Protein AF-A0A8T5PZX8-F1 (afdb_monomer)

pLDDT: mean 92.14, std 5.67, range [60.34, 97.31]

Radius of gyration: 13.44 Å; Cα contacts (8 Å, |Δi|>4): 90; chains: 1; bounding box: 33×23×38 Å

Mean predicted aligned error: 3.44 Å

Foldseek 3Di:
DDPVVLLLVLLLLLLQLLLLVLCLVPPPDPVCNVVSVVVSVVSLVVSLVSLPPDDDDPVSLVVSLVSSLVSNVVCCVPPPVVDDDDSVSSSVSSVVSCVSSVND

Solvent-accessible surface area (backbone atoms only — not comparable to full-atom values): 5680 Å² total; per-residue (Å²): 136,57,72,75,56,50,46,54,51,48,17,50,34,42,18,52,30,26,46,33,51,49,46,49,73,69,56,90,48,74,86,52,33,60,58,36,49,56,49,30,53,53,40,44,51,59,35,34,60,58,49,69,74,52,93,76,49,72,71,53,50,52,54,23,51,59,48,14,39,53,49,31,51,52,47,33,62,76,76,36,67,89,62,84,73,55,73,67,56,52,42,47,41,40,51,54,46,33,53,77,47,70,63,124

Structure (mmCIF, N/CA/C/O backbone):
data_AF-A0A8T5PZX8-F1
#
_entry.id   AF-A0A8T5PZX8-F1
#
loop_
_atom_site.group_PDB
_atom_site.id
_atom_site.type_symbol
_atom_site.label_atom_id
_atom_site.label_alt_id
_atom_site.label_comp_id
_atom_site.label_asym_id
_atom_site.label_entity_id
_atom_site.label_seq_id
_atom_site.pdbx_PDB_ins_code
_atom_site.Cartn_x
_atom_site.Cartn_y
_atom_site.Cartn_z
_atom_site.occupancy
_atom_site.B_iso_or_equiv
_atom_site.auth_seq_id
_atom_site.auth_comp_id
_atom_site.auth_asym_id
_atom_site.auth_atom_id
_atom_site.pdbx_PDB_model_num
ATOM 1 N N . MET A 1 1 ? -1.271 2.183 -22.188 1.00 61.62 1 MET A N 1
ATOM 2 C CA . MET A 1 1 ? -0.780 3.268 -21.300 1.00 61.62 1 MET A CA 1
ATOM 3 C C . MET A 1 1 ? 0.744 3.236 -21.271 1.00 61.62 1 MET A C 1
ATOM 5 O O . MET A 1 1 ? 1.311 2.179 -21.496 1.00 61.62 1 MET A O 1
ATOM 9 N N . GLY A 1 2 ? 1.421 4.369 -21.056 1.00 86.62 2 GLY A N 1
ATOM 10 C CA . GLY A 1 2 ? 2.889 4.396 -20.965 1.00 86.62 2 GLY A CA 1
ATOM 11 C C . GLY A 1 2 ? 3.399 4.009 -19.573 1.00 86.62 2 GLY A C 1
ATOM 12 O O . GLY A 1 2 ? 2.750 4.326 -18.578 1.00 86.62 2 GLY A O 1
ATOM 13 N N . LYS A 1 3 ? 4.603 3.427 -19.489 1.00 87.12 3 LYS A N 1
ATOM 14 C CA . LYS A 1 3 ? 5.212 2.915 -18.242 1.00 87.12 3 LYS A CA 1
ATOM 15 C C . LYS A 1 3 ? 5.203 3.916 -17.075 1.00 87.12 3 LYS A C 1
ATOM 17 O O . LYS A 1 3 ? 4.943 3.551 -15.935 1.00 87.12 3 LYS A O 1
ATOM 22 N N . ARG A 1 4 ? 5.401 5.214 -17.347 1.00 87.81 4 ARG A N 1
ATOM 23 C CA . ARG A 1 4 ? 5.317 6.281 -16.323 1.00 87.81 4 ARG A CA 1
ATOM 24 C C . ARG A 1 4 ? 3.937 6.399 -15.675 1.00 87.81 4 ARG A C 1
ATOM 26 O O . ARG A 1 4 ? 3.849 6.754 -14.502 1.00 87.81 4 ARG A O 1
ATOM 33 N N . GLN A 1 5 ? 2.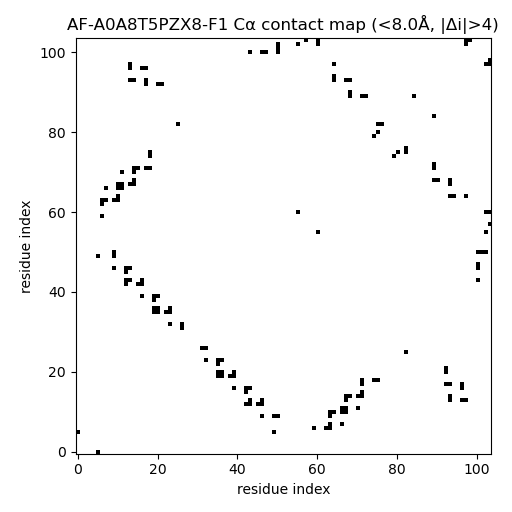872 6.165 -16.436 1.00 91.06 5 GLN A N 1
ATOM 34 C CA . GLN A 1 5 ? 1.512 6.171 -15.908 1.00 91.06 5 GLN A CA 1
ATOM 35 C C . GLN A 1 5 ? 1.259 4.909 -15.079 1.00 91.06 5 GLN A C 1
ATOM 37 O O . GLN A 1 5 ? 0.683 5.020 -13.999 1.00 91.06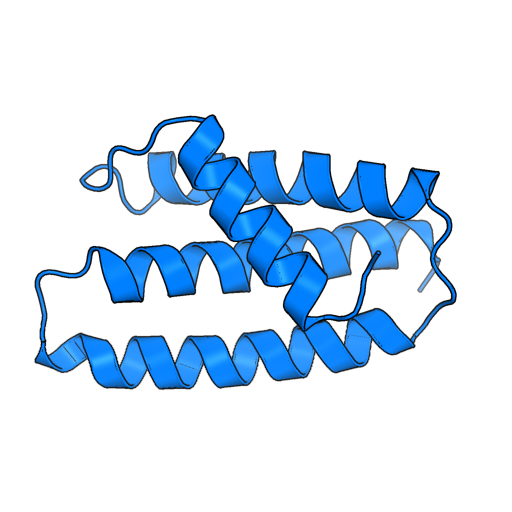 5 GLN A O 1
ATOM 42 N N . SER A 1 6 ? 1.774 3.757 -15.514 1.00 91.94 6 SER A N 1
ATOM 43 C CA . SER A 1 6 ? 1.701 2.504 -14.755 1.00 91.94 6 SER A CA 1
ATOM 44 C C . SER A 1 6 ? 2.433 2.605 -13.412 1.00 91.94 6 SER A C 1
ATOM 46 O O . SER A 1 6 ? 1.869 2.213 -12.401 1.00 91.94 6 SER A O 1
ATOM 48 N N . ILE A 1 7 ? 3.590 3.283 -13.342 1.00 92.88 7 ILE A N 1
ATOM 49 C CA . ILE A 1 7 ? 4.276 3.589 -12.065 1.00 92.88 7 ILE A CA 1
ATOM 50 C C . ILE A 1 7 ? 3.365 4.347 -11.095 1.00 92.88 7 ILE A C 1
ATOM 52 O O . ILE A 1 7 ? 3.321 4.045 -9.906 1.00 92.88 7 ILE A O 1
ATOM 56 N N . LYS A 1 8 ? 2.637 5.359 -11.584 1.00 94.62 8 LYS A N 1
ATOM 57 C CA . LYS A 1 8 ? 1.701 6.117 -10.741 1.00 94.62 8 LYS A CA 1
ATOM 58 C C . LYS A 1 8 ? 0.524 5.254 -10.299 1.00 94.62 8 LYS A C 1
ATOM 60 O O . LYS A 1 8 ? 0.117 5.347 -9.147 1.00 94.62 8 LYS A O 1
ATOM 65 N N . SER A 1 9 ? -0.015 4.458 -11.219 1.00 94.56 9 SER A N 1
ATOM 66 C CA . SER A 1 9 ? -1.142 3.562 -10.967 1.00 94.56 9 SER A CA 1
ATOM 67 C C . SER A 1 9 ? -0.790 2.528 -9.898 1.00 94.56 9 SER A C 1
ATOM 69 O O . SER A 1 9 ? -1.477 2.438 -8.886 1.00 94.56 9 SER A O 1
ATOM 71 N N . LEU A 1 10 ? 0.341 1.840 -10.060 1.00 94.88 10 LEU A N 1
ATOM 72 C CA . LEU A 1 10 ? 0.807 0.827 -9.121 1.00 94.88 10 LEU A CA 1
ATOM 73 C C . LEU A 1 10 ? 1.149 1.435 -7.756 1.00 94.88 10 LEU A C 1
ATOM 75 O O . LEU A 1 10 ? 0.728 0.904 -6.737 1.00 94.88 10 LEU A O 1
ATOM 79 N N . ALA A 1 11 ? 1.784 2.613 -7.712 1.00 96.25 11 ALA A N 1
ATOM 80 C CA . ALA A 1 11 ? 2.012 3.325 -6.451 1.00 96.25 11 ALA A CA 1
ATOM 81 C C . ALA A 1 11 ? 0.705 3.690 -5.717 1.00 96.25 11 ALA A C 1
A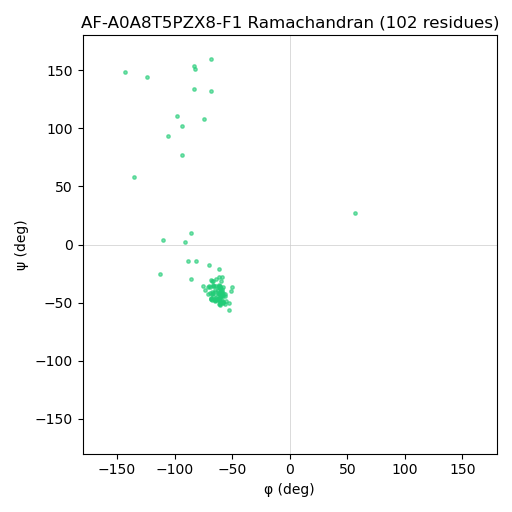TOM 83 O O . ALA A 1 11 ? 0.657 3.644 -4.489 1.00 96.25 11 ALA A O 1
ATOM 84 N N . ASN A 1 12 ? -0.359 4.044 -6.449 1.00 96.62 12 ASN A N 1
ATOM 85 C CA . ASN A 1 12 ? -1.678 4.276 -5.856 1.00 96.62 12 ASN A CA 1
ATOM 86 C C . ASN A 1 12 ? -2.292 2.978 -5.313 1.00 96.62 12 ASN A C 1
ATOM 88 O O . ASN A 1 12 ? -2.878 3.012 -4.234 1.00 96.62 12 ASN A O 1
ATOM 92 N N . SER A 1 13 ? -2.159 1.865 -6.041 1.00 96.06 13 SER A N 1
ATOM 93 C CA . SER A 1 13 ? -2.625 0.545 -5.600 1.00 96.06 13 SER A CA 1
ATOM 94 C C . SER A 1 13 ? -1.889 0.079 -4.340 1.00 96.06 13 SER A C 1
ATOM 96 O O . SER A 1 13 ? -2.546 -0.247 -3.358 1.00 96.06 13 SER A O 1
ATOM 98 N N . ILE A 1 14 ? -0.554 0.173 -4.304 1.00 96.88 14 ILE A N 1
ATOM 99 C CA . ILE A 1 14 ? 0.254 -0.123 -3.107 1.00 96.88 14 ILE A CA 1
ATOM 100 C C . ILE A 1 14 ? -0.230 0.719 -1.923 1.00 96.88 14 ILE A C 1
ATOM 102 O O . ILE A 1 14 ? -0.511 0.187 -0.855 1.00 96.88 14 ILE A O 1
ATOM 106 N N . ALA A 1 15 ? -0.398 2.031 -2.118 1.00 96.88 15 ALA A N 1
ATOM 107 C CA . ALA A 1 15 ? -0.882 2.905 -1.055 1.00 96.88 15 ALA A CA 1
ATOM 108 C C . ALA A 1 15 ? -2.289 2.529 -0.568 1.00 96.88 15 ALA A C 1
ATOM 110 O O . ALA A 1 15 ? -2.589 2.666 0.615 1.00 96.88 15 ALA A O 1
ATOM 111 N N . LEU A 1 16 ? -3.167 2.072 -1.464 1.00 96.00 16 LEU A N 1
ATOM 112 C CA . LEU A 1 16 ? -4.513 1.636 -1.104 1.00 96.00 16 LEU A CA 1
ATOM 113 C C . LEU A 1 16 ? -4.477 0.385 -0.223 1.00 96.00 16 LEU A C 1
ATOM 115 O O . LEU A 1 16 ? -5.120 0.390 0.827 1.00 96.00 16 LEU A O 1
ATOM 119 N N . VAL A 1 17 ? -3.685 -0.618 -0.610 1.00 96.62 17 VAL A N 1
ATOM 120 C CA . VAL A 1 17 ? -3.453 -1.838 0.178 1.00 96.62 17 VAL A CA 1
ATOM 121 C C . VAL A 1 17 ? -2.891 -1.479 1.552 1.00 96.62 17 VAL A C 1
ATOM 123 O O . VAL A 1 17 ? -3.444 -1.882 2.574 1.00 96.62 17 VAL A O 1
ATOM 126 N N . SER A 1 18 ? -1.848 -0.644 1.604 1.00 96.94 18 SER A N 1
ATOM 127 C CA . SER A 1 18 ? -1.227 -0.231 2.867 1.00 96.94 18 SER A CA 1
ATOM 128 C C . SER A 1 18 ? -2.198 0.510 3.787 1.00 96.94 18 SER A C 1
ATOM 130 O O . SER A 1 18 ? -2.212 0.255 4.988 1.00 96.94 18 SER A O 1
ATOM 132 N N . VAL A 1 19 ? -3.034 1.406 3.246 1.00 96.19 19 VAL A N 1
ATOM 133 C CA . VAL A 1 19 ? -4.065 2.097 4.037 1.00 96.19 19 VAL A CA 1
ATOM 134 C C . VAL A 1 19 ? -5.057 1.099 4.625 1.00 96.19 19 VAL A C 1
ATOM 136 O O . VAL A 1 19 ? -5.340 1.189 5.813 1.00 96.19 19 VAL A O 1
ATOM 139 N N . HIS A 1 20 ? -5.562 0.139 3.848 1.00 94.81 20 HIS A N 1
ATOM 140 C CA . HIS A 1 20 ? -6.546 -0.815 4.369 1.00 94.81 20 HIS A CA 1
ATOM 141 C C . HIS A 1 20 ? -5.931 -1.768 5.393 1.00 94.81 20 HIS A C 1
ATOM 143 O O . HIS A 1 20 ? -6.546 -2.002 6.426 1.00 94.81 20 HIS A O 1
ATOM 149 N N . LYS A 1 21 ? -4.675 -2.192 5.220 1.00 95.25 21 LYS A N 1
ATOM 150 C CA . LYS A 1 21 ? -3.939 -2.938 6.258 1.00 95.25 21 LYS A CA 1
ATOM 151 C C . LYS A 1 21 ? -3.799 -2.160 7.563 1.00 95.25 21 LYS A C 1
ATOM 153 O O . LYS A 1 21 ? -3.968 -2.722 8.644 1.00 95.25 21 LYS A O 1
ATOM 158 N N . ILE A 1 22 ? -3.522 -0.860 7.473 1.00 95.06 22 ILE A N 1
ATOM 159 C CA . ILE A 1 22 ? -3.515 0.026 8.641 1.00 95.06 22 ILE A CA 1
ATOM 160 C C . ILE A 1 22 ? -4.913 0.063 9.269 1.00 95.06 22 ILE A C 1
ATOM 162 O O . ILE A 1 22 ? -5.044 -0.140 10.472 1.00 95.06 22 ILE A O 1
ATOM 166 N N . LEU A 1 23 ? -5.971 0.241 8.478 1.00 93.56 23 LEU A N 1
ATOM 167 C CA . LEU A 1 23 ? -7.339 0.259 9.000 1.00 93.56 23 LEU A CA 1
ATOM 168 C C . LEU A 1 23 ? -7.717 -1.064 9.676 1.00 93.56 23 LEU A C 1
ATOM 170 O O . LEU A 1 23 ? -8.262 -1.027 10.770 1.00 93.56 23 LEU A O 1
ATOM 174 N N . VAL A 1 24 ? -7.368 -2.221 9.108 1.00 93.69 24 VAL A N 1
ATOM 175 C CA . VAL A 1 24 ? -7.586 -3.536 9.741 1.00 93.69 24 VAL A CA 1
ATOM 176 C C . VAL A 1 24 ? -6.897 -3.615 11.104 1.00 93.69 24 VAL A C 1
ATOM 178 O O . VAL A 1 24 ? -7.469 -4.139 12.060 1.00 93.69 24 VAL A O 1
ATOM 181 N N . LYS A 1 25 ? -5.670 -3.092 11.213 1.00 92.81 25 LYS A N 1
ATOM 182 C CA . LYS A 1 25 ? -4.888 -3.165 12.452 1.00 92.81 25 LYS A CA 1
ATOM 183 C C . LYS A 1 25 ? -5.373 -2.195 13.533 1.00 92.81 25 LYS A C 1
ATOM 185 O O . LYS A 1 25 ? -5.298 -2.533 14.710 1.00 92.81 25 LYS A O 1
ATOM 190 N N . TYR A 1 26 ? -5.828 -1.005 13.146 1.00 90.88 26 TYR A N 1
ATOM 191 C CA . TYR A 1 26 ? -6.177 0.077 14.075 1.00 90.88 26 TYR A CA 1
ATOM 192 C C . TYR A 1 26 ? -7.688 0.352 14.161 1.00 90.88 26 TYR A C 1
ATOM 194 O O . TYR A 1 26 ? -8.101 1.281 14.853 1.00 90.88 26 TYR A O 1
ATOM 202 N N . THR A 1 27 ? -8.536 -0.429 13.482 1.00 86.62 27 THR A N 1
ATOM 203 C CA . THR A 1 27 ? -9.993 -0.304 13.617 1.00 86.62 27 THR A CA 1
ATOM 204 C C . THR A 1 27 ? -10.448 -0.750 15.002 1.00 86.62 27 THR A C 1
ATOM 206 O O . THR A 1 27 ? -10.120 -1.838 15.472 1.00 86.62 27 THR A O 1
ATOM 209 N N . ASN A 1 28 ? -11.281 0.076 15.632 1.00 82.75 28 ASN A N 1
ATOM 210 C CA . ASN A 1 28 ? -11.962 -0.259 16.883 1.00 82.75 28 ASN A CA 1
ATOM 211 C C . ASN A 1 28 ? -13.334 -0.919 16.646 1.00 82.75 28 ASN A C 1
ATOM 213 O O . ASN A 1 28 ? -14.053 -1.195 17.603 1.00 82.75 28 ASN A O 1
ATOM 217 N N . LYS A 1 29 ? -13.713 -1.145 15.379 1.00 85.25 29 LYS A N 1
ATOM 218 C CA . LYS A 1 29 ? -15.001 -1.719 14.965 1.00 85.25 29 LYS A CA 1
ATOM 219 C C . LYS A 1 29 ? -14.818 -3.165 14.498 1.00 85.25 29 LYS A C 1
ATOM 221 O O . LYS A 1 29 ? -14.488 -3.374 13.323 1.00 85.25 29 LYS A O 1
ATOM 226 N N . PRO A 1 30 ? -14.991 -4.168 15.378 1.00 80.88 30 PRO A N 1
ATOM 227 C CA . PRO A 1 30 ? -14.803 -5.572 15.017 1.00 80.88 30 PRO A CA 1
ATOM 228 C C . PRO A 1 30 ? -15.738 -6.018 13.885 1.00 80.88 30 PRO A C 1
ATOM 230 O O . PRO A 1 30 ? -15.341 -6.826 13.051 1.00 80.88 30 PRO A O 1
ATOM 233 N N . GLU A 1 31 ? -16.939 -5.444 13.794 1.00 86.44 31 GLU A N 1
ATOM 234 C CA . GLU A 1 31 ? -17.907 -5.710 12.728 1.00 86.44 31 GLU A CA 1
ATOM 235 C C . GLU A 1 31 ? -17.414 -5.279 11.340 1.00 86.44 31 GLU A C 1
ATOM 237 O O . GLU A 1 31 ? -17.768 -5.895 10.339 1.00 86.44 31 GLU A O 1
ATOM 242 N N . SER A 1 32 ? -16.570 -4.246 11.270 1.00 88.38 32 SER A N 1
ATOM 243 C CA . SER A 1 32 ? -15.981 -3.765 10.015 1.00 88.38 32 SER A CA 1
ATOM 244 C C . SER A 1 32 ? -14.678 -4.478 9.668 1.00 88.38 32 SER A C 1
ATOM 246 O O . SER A 1 32 ? -14.216 -4.371 8.537 1.00 88.38 32 SER A O 1
ATOM 248 N N . LYS A 1 33 ? -14.074 -5.203 10.618 1.00 90.94 33 LYS A N 1
ATOM 249 C CA . LYS A 1 33 ? -12.755 -5.814 10.436 1.00 90.94 33 LYS A CA 1
ATOM 250 C C . LYS A 1 33 ? -12.741 -6.808 9.278 1.00 90.94 33 LYS A C 1
ATOM 252 O O . LYS A 1 33 ? -11.890 -6.685 8.410 1.00 90.94 33 LYS A O 1
ATOM 257 N N . LYS A 1 34 ? -13.722 -7.714 9.229 1.00 91.88 34 LYS A N 1
ATOM 258 C CA . LYS A 1 34 ? -13.830 -8.706 8.151 1.00 91.88 34 LYS A CA 1
ATOM 259 C C . LYS A 1 34 ? -13.963 -8.044 6.778 1.00 91.88 34 LYS A C 1
ATOM 261 O O . LYS A 1 34 ? -13.273 -8.421 5.848 1.00 91.88 34 LYS A O 1
ATOM 266 N N . TYR A 1 35 ? -14.806 -7.019 6.676 1.00 92.44 35 TYR A N 1
ATOM 267 C CA . TYR A 1 35 ? -14.981 -6.275 5.430 1.00 92.44 35 TYR A CA 1
ATOM 268 C C . TYR A 1 35 ? -13.676 -5.593 4.981 1.00 92.44 35 TYR A C 1
ATOM 270 O O . TYR A 1 35 ? -13.329 -5.636 3.808 1.00 92.44 35 TYR A O 1
ATOM 278 N N . LEU A 1 36 ? -12.924 -5.007 5.919 1.00 92.69 36 LEU A N 1
ATOM 279 C CA . LEU A 1 36 ? -11.622 -4.405 5.622 1.00 92.69 36 LEU A CA 1
ATOM 280 C C . LEU A 1 36 ? -10.571 -5.451 5.216 1.00 92.69 36 LEU A C 1
ATOM 282 O O . LEU A 1 36 ? -9.728 -5.153 4.378 1.00 92.69 36 LEU A O 1
ATOM 286 N N . GLU A 1 37 ? -10.602 -6.649 5.803 1.00 93.50 37 GLU A N 1
ATOM 287 C CA . GLU A 1 37 ? -9.743 -7.775 5.406 1.00 93.50 37 GLU A CA 1
ATOM 288 C C . GLU A 1 37 ? -10.070 -8.235 3.978 1.00 93.50 37 GLU A C 1
ATOM 290 O O . GLU A 1 37 ? -9.167 -8.302 3.147 1.00 93.50 37 GLU A O 1
ATOM 295 N N . ASP A 1 38 ? -11.355 -8.419 3.658 1.00 94.25 38 ASP A N 1
ATOM 296 C CA . ASP A 1 38 ? -11.808 -8.765 2.304 1.00 94.25 38 ASP A CA 1
ATOM 297 C C . ASP A 1 38 ? -11.370 -7.691 1.277 1.00 94.25 38 ASP A C 1
ATOM 299 O O . ASP A 1 38 ? -10.918 -8.005 0.174 1.00 94.25 38 ASP A O 1
ATOM 303 N N . GLU A 1 39 ? -11.442 -6.402 1.640 1.00 93.62 39 GLU A N 1
ATOM 304 C CA . GLU A 1 39 ? -10.940 -5.304 0.803 1.00 93.62 39 GLU A CA 1
ATOM 305 C C . GLU A 1 39 ? -9.416 -5.348 0.610 1.00 93.62 39 GLU A C 1
ATOM 307 O O . GLU A 1 39 ? -8.932 -5.067 -0.489 1.00 93.62 39 GLU A O 1
ATOM 312 N N . VAL A 1 40 ? -8.645 -5.702 1.646 1.00 94.88 40 VAL A N 1
ATOM 313 C CA . VAL A 1 40 ? -7.190 -5.884 1.518 1.00 94.88 40 VAL A CA 1
ATOM 314 C C . VAL A 1 40 ? -6.882 -6.972 0.498 1.00 94.88 40 VAL A C 1
ATOM 316 O O . VAL A 1 40 ? -6.012 -6.751 -0.347 1.00 94.88 40 VAL A O 1
ATOM 319 N N . ASP A 1 41 ? -7.594 -8.096 0.531 1.00 94.00 41 ASP A N 1
ATOM 320 C CA . ASP A 1 41 ? -7.371 -9.207 -0.395 1.00 94.00 41 ASP A CA 1
ATOM 321 C C . ASP A 1 41 ? -7.664 -8.796 -1.843 1.00 94.00 41 ASP A C 1
ATOM 323 O O . ASP A 1 41 ? -6.831 -9.001 -2.731 1.00 94.00 41 ASP A O 1
ATOM 327 N N . ILE A 1 42 ? -8.796 -8.122 -2.078 1.00 94.50 42 ILE A N 1
ATOM 328 C CA . ILE A 1 42 ? -9.176 -7.617 -3.406 1.00 94.50 42 ILE A CA 1
ATOM 329 C C . ILE A 1 42 ? -8.130 -6.628 -3.929 1.00 94.50 42 ILE A C 1
ATOM 331 O O . ILE A 1 42 ? -7.620 -6.782 -5.040 1.00 94.50 42 ILE A O 1
ATOM 335 N N . TYR A 1 43 ? -7.765 -5.620 -3.133 1.00 93.56 43 TYR A N 1
ATOM 336 C CA . TYR A 1 43 ? -6.809 -4.608 -3.579 1.00 93.56 43 TYR A CA 1
ATOM 337 C C . TYR A 1 43 ? -5.402 -5.175 -3.773 1.00 93.56 43 TYR A C 1
ATOM 339 O O . TYR A 1 43 ? -4.667 -4.685 -4.634 1.00 93.56 43 TYR A O 1
ATOM 347 N N . SER A 1 44 ? -5.017 -6.186 -2.991 1.00 93.38 44 SER A N 1
ATOM 348 C CA . SER A 1 44 ? -3.725 -6.861 -3.137 1.00 93.38 44 SER A CA 1
ATOM 349 C C . SER A 1 44 ? -3.681 -7.676 -4.424 1.00 93.38 44 SER A C 1
ATOM 351 O O . SER A 1 44 ? -2.697 -7.579 -5.155 1.00 93.38 44 SER A O 1
ATOM 353 N N . LEU A 1 45 ? -4.761 -8.387 -4.758 1.00 93.69 45 LEU A N 1
ATOM 354 C CA . LEU A 1 45 ? -4.880 -9.108 -6.024 1.00 93.69 45 LEU A CA 1
ATOM 355 C C . LEU A 1 45 ? -4.778 -8.153 -7.223 1.00 93.69 45 LEU A C 1
ATOM 357 O O . LEU A 1 45 ? -3.927 -8.342 -8.090 1.00 93.69 45 LEU A O 1
ATOM 361 N N . GLU A 1 46 ? -5.554 -7.065 -7.227 1.00 92.88 46 GLU A N 1
ATOM 362 C CA . GLU A 1 46 ? -5.493 -6.053 -8.294 1.00 92.88 46 GLU A CA 1
ATOM 363 C C . GLU A 1 46 ? -4.108 -5.392 -8.409 1.00 92.88 46 GLU A C 1
ATOM 365 O O . GLU A 1 46 ? -3.667 -5.003 -9.495 1.00 92.88 46 GLU A O 1
ATOM 370 N N . ALA A 1 47 ? -3.425 -5.187 -7.280 1.00 93.81 47 ALA A N 1
ATOM 371 C CA . ALA A 1 47 ? -2.072 -4.651 -7.269 1.00 93.81 47 ALA A CA 1
ATOM 372 C C . ALA A 1 47 ? -1.058 -5.668 -7.813 1.00 93.81 47 ALA A C 1
ATOM 374 O O . ALA A 1 47 ? -0.125 -5.256 -8.504 1.00 93.81 47 ALA A O 1
ATOM 375 N N . SER A 1 48 ? -1.255 -6.963 -7.542 1.00 93.44 48 SER A N 1
ATOM 376 C CA . SER A 1 48 ? -0.400 -8.052 -8.027 1.00 93.44 48 SER A CA 1
ATOM 377 C C . SER A 1 48 ? -0.467 -8.150 -9.541 1.00 93.44 48 SER A C 1
ATOM 379 O O . SER A 1 48 ? 0.568 -8.084 -10.200 1.00 93.44 48 SER A O 1
ATOM 381 N N . GLU A 1 49 ? -1.669 -8.160 -10.113 1.00 92.25 49 GLU A N 1
ATOM 382 C CA . GLU A 1 49 ? -1.855 -8.190 -11.568 1.00 92.25 49 GLU A CA 1
ATOM 383 C C . GLU A 1 49 ? -1.140 -7.011 -12.254 1.00 92.25 49 GLU A C 1
ATOM 385 O O . GLU A 1 49 ? -0.425 -7.181 -13.241 1.00 92.25 49 GLU A O 1
ATOM 390 N N . LYS A 1 50 ? -1.240 -5.804 -11.678 1.00 90.25 50 LYS A N 1
ATOM 391 C CA . LYS A 1 50 ? -0.533 -4.611 -12.184 1.00 90.25 50 LYS A CA 1
ATOM 392 C C . LYS A 1 50 ? 0.981 -4.684 -12.002 1.00 90.25 50 LYS A C 1
ATOM 394 O O . LYS A 1 50 ? 1.723 -4.064 -12.766 1.00 90.25 50 LYS A O 1
ATOM 399 N N . SER A 1 51 ? 1.446 -5.364 -10.957 1.00 91.62 51 SER A N 1
ATOM 400 C CA . SER A 1 51 ? 2.872 -5.545 -10.690 1.00 91.62 51 SER A CA 1
ATOM 401 C C . SER A 1 51 ? 3.535 -6.419 -11.757 1.00 91.62 51 SER A C 1
ATOM 403 O O . SER A 1 51 ? 4.677 -6.159 -12.126 1.00 91.62 51 SER A O 1
ATOM 405 N N . GLU A 1 52 ? 2.793 -7.364 -12.332 1.00 91.56 52 GLU A N 1
ATOM 406 C CA . GLU A 1 52 ? 3.283 -8.309 -13.337 1.00 91.56 52 GLU A CA 1
ATOM 407 C C . GLU A 1 52 ? 3.319 -7.726 -14.761 1.00 91.56 52 GLU A C 1
ATOM 409 O O . GLU A 1 52 ? 4.005 -8.262 -15.63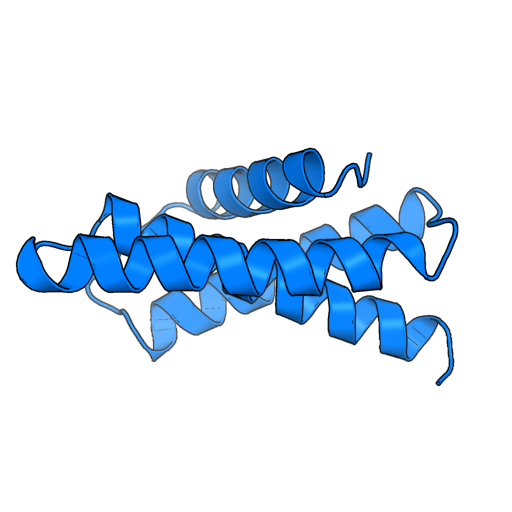1 1.00 91.56 52 GLU A O 1
ATOM 414 N N . GLU A 1 53 ? 2.657 -6.587 -15.012 1.00 88.62 53 GLU A N 1
ATOM 415 C CA . GLU A 1 53 ? 2.604 -5.951 -16.341 1.00 88.62 53 GLU A CA 1
ATOM 416 C C . GLU A 1 53 ? 3.987 -5.577 -16.910 1.00 88.62 53 GLU A C 1
ATOM 418 O O . GLU A 1 53 ? 4.163 -5.479 -18.128 1.00 88.62 53 GLU A O 1
ATOM 423 N N . TYR A 1 54 ? 4.970 -5.309 -16.045 1.00 87.88 54 TYR A N 1
ATOM 424 C CA . TYR A 1 54 ? 6.294 -4.849 -16.453 1.00 87.88 54 TYR A CA 1
ATOM 425 C C . TYR A 1 54 ? 7.397 -5.437 -15.583 1.00 87.88 54 TYR A C 1
ATOM 427 O O . TYR A 1 54 ? 7.274 -5.547 -14.371 1.00 87.88 54 TYR A O 1
ATOM 435 N N . SER A 1 55 ? 8.571 -5.638 -16.182 1.00 89.81 55 SER A N 1
ATOM 436 C CA . SER A 1 55 ? 9.806 -5.770 -15.409 1.00 89.81 55 SER A CA 1
ATOM 437 C C . SER A 1 55 ? 10.236 -4.393 -14.888 1.00 89.81 55 SER A C 1
ATOM 439 O O . SER A 1 55 ? 10.660 -3.503 -15.647 1.00 89.81 55 SER A O 1
ATOM 441 N N . TRP A 1 56 ? 10.087 -4.199 -13.581 1.00 91.38 56 TRP A N 1
ATOM 442 C CA . TRP A 1 56 ? 10.416 -2.952 -12.902 1.00 91.38 56 TRP A CA 1
ATOM 443 C C . TRP A 1 56 ? 11.900 -2.869 -12.576 1.00 91.38 56 TRP A C 1
ATOM 445 O O . TRP A 1 56 ? 12.510 -3.800 -12.062 1.00 91.38 56 TRP A O 1
ATOM 455 N N . LYS A 1 57 ? 12.497 -1.716 -12.860 1.00 93.62 57 LYS A N 1
ATOM 456 C CA . LYS A 1 57 ? 13.868 -1.413 -12.454 1.00 93.62 57 LYS A CA 1
ATOM 457 C C . LYS A 1 57 ? 13.879 -0.916 -11.016 1.00 93.62 57 LYS A C 1
ATOM 459 O O . LYS A 1 57 ? 12.952 -0.242 -10.576 1.00 93.62 57 LYS A O 1
ATOM 464 N N . ARG A 1 58 ? 15.003 -1.108 -10.329 1.00 92.19 58 ARG A N 1
ATOM 465 C CA . ARG A 1 58 ? 15.208 -0.644 -8.947 1.00 92.19 58 ARG A CA 1
ATOM 466 C C . ARG A 1 58 ? 14.869 0.837 -8.726 1.00 92.19 58 ARG A C 1
ATOM 468 O O . ARG A 1 58 ? 14.266 1.194 -7.720 1.00 92.19 58 ARG A O 1
ATOM 475 N N . GLU A 1 59 ? 15.222 1.710 -9.669 1.00 93.38 59 GLU A N 1
ATOM 476 C CA . GLU A 1 59 ? 14.874 3.137 -9.595 1.00 93.38 59 GLU A CA 1
ATOM 477 C C . GLU A 1 59 ? 13.363 3.384 -9.706 1.00 93.38 59 GLU A C 1
ATOM 479 O O . GLU A 1 59 ? 12.825 4.284 -9.065 1.00 93.38 59 GLU A O 1
ATOM 484 N N . GLU A 1 60 ? 12.661 2.584 -10.508 1.00 93.88 60 GLU A N 1
ATOM 485 C CA . GLU A 1 60 ? 11.208 2.661 -10.666 1.00 93.88 60 GLU A CA 1
ATOM 486 C C . GLU A 1 60 ? 10.510 2.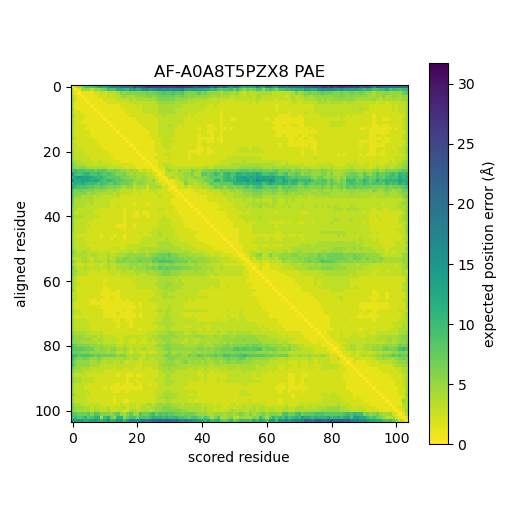168 -9.398 1.00 93.88 60 GLU A C 1
ATOM 488 O O . GLU A 1 60 ? 9.610 2.852 -8.916 1.00 93.88 60 GLU A O 1
ATOM 493 N N . LEU A 1 61 ? 10.989 1.068 -8.810 1.00 94.00 61 LEU A N 1
ATOM 494 C CA . LEU A 1 61 ? 10.513 0.552 -7.524 1.00 94.00 61 LEU A CA 1
ATOM 495 C C . LEU A 1 61 ? 10.678 1.589 -6.410 1.00 94.00 61 LEU A C 1
ATOM 497 O O . LEU A 1 61 ? 9.716 1.914 -5.718 1.00 94.00 61 LEU A O 1
ATOM 501 N N . LYS A 1 62 ? 11.855 2.218 -6.305 1.00 94.88 62 LYS A N 1
ATOM 502 C CA . LYS A 1 62 ? 12.092 3.301 -5.338 1.00 94.88 62 LYS A CA 1
ATOM 503 C C . LYS A 1 62 ? 11.163 4.499 -5.569 1.00 94.88 62 LYS A C 1
ATOM 505 O O . LYS A 1 62 ? 10.672 5.112 -4.623 1.00 94.88 62 LYS A O 1
ATOM 510 N N . ASN A 1 63 ? 10.896 4.838 -6.830 1.00 94.44 63 ASN A N 1
ATOM 511 C CA . ASN A 1 63 ? 9.945 5.895 -7.172 1.00 94.44 63 ASN A CA 1
ATOM 512 C C . ASN A 1 63 ? 8.504 5.533 -6.783 1.00 94.44 63 ASN A C 1
ATOM 514 O O . ASN A 1 63 ? 7.747 6.427 -6.396 1.00 94.44 63 ASN A O 1
ATOM 518 N N . MET A 1 64 ? 8.114 4.261 -6.893 1.00 94.94 64 MET A N 1
ATOM 519 C CA . MET A 1 64 ? 6.815 3.783 -6.417 1.00 94.94 64 MET A CA 1
ATOM 520 C C . MET A 1 64 ? 6.730 3.827 -4.896 1.00 94.94 64 MET A C 1
ATOM 522 O O . MET A 1 64 ? 5.762 4.388 -4.397 1.00 94.94 64 MET A O 1
ATOM 526 N N . GLU A 1 65 ? 7.750 3.339 -4.182 1.00 95.44 65 GLU A N 1
ATOM 527 C CA . GLU A 1 65 ? 7.828 3.357 -2.712 1.00 95.44 65 GLU A CA 1
ATOM 528 C C . GLU A 1 65 ? 7.600 4.777 -2.178 1.00 95.44 65 GLU A C 1
ATOM 530 O O . GLU A 1 65 ? 6.659 5.030 -1.426 1.00 95.44 65 GLU A O 1
ATOM 535 N N . LEU A 1 66 ? 8.400 5.746 -2.638 1.00 96.38 66 LEU A N 1
ATOM 536 C CA . LEU A 1 66 ? 8.304 7.138 -2.185 1.00 96.38 66 LEU A CA 1
ATOM 537 C C . LEU A 1 66 ? 6.932 7.759 -2.483 1.00 96.38 66 LEU A C 1
ATOM 539 O O . LEU A 1 66 ? 6.397 8.531 -1.683 1.00 96.38 66 LEU A O 1
ATOM 543 N N . ARG A 1 67 ? 6.343 7.430 -3.640 1.00 96.69 67 ARG A N 1
ATOM 544 C CA . ARG A 1 67 ? 4.995 7.889 -3.993 1.00 96.69 67 ARG A CA 1
ATOM 545 C C . ARG A 1 67 ? 3.950 7.256 -3.087 1.00 96.69 67 ARG A C 1
ATOM 547 O O . ARG A 1 67 ? 3.103 7.991 -2.582 1.00 96.69 67 ARG A O 1
ATOM 554 N N . ALA A 1 68 ? 4.017 5.945 -2.886 1.00 97.25 68 ALA A N 1
ATOM 555 C CA . ALA A 1 68 ? 3.077 5.194 -2.074 1.00 97.25 68 ALA A CA 1
ATOM 556 C C . ALA A 1 68 ? 3.090 5.694 -0.626 1.00 97.25 68 ALA A C 1
ATOM 558 O O . ALA A 1 68 ? 2.032 6.046 -0.119 1.00 97.25 68 ALA A O 1
ATOM 559 N N . ILE A 1 69 ? 4.268 5.890 -0.017 1.00 97.31 69 ILE A N 1
ATOM 560 C CA . ILE A 1 69 ? 4.412 6.488 1.326 1.00 97.31 69 ILE A CA 1
ATOM 561 C C . ILE A 1 69 ? 3.681 7.829 1.410 1.00 97.31 69 ILE A C 1
ATOM 563 O O . ILE A 1 69 ? 2.866 8.049 2.309 1.00 97.31 69 ILE A O 1
ATOM 567 N N . ARG A 1 70 ? 3.926 8.727 0.447 1.00 96.94 70 ARG A N 1
ATOM 568 C CA . ARG A 1 70 ? 3.285 10.048 0.424 1.00 96.94 70 ARG A CA 1
ATOM 569 C C . ARG A 1 70 ? 1.764 9.947 0.293 1.00 96.94 70 ARG A C 1
ATOM 571 O O . ARG A 1 70 ? 1.045 10.697 0.946 1.00 96.94 70 ARG A O 1
ATOM 578 N N . ILE A 1 71 ? 1.268 9.049 -0.558 1.00 97.00 71 ILE A N 1
ATOM 579 C CA . ILE A 1 71 ? -0.172 8.856 -0.776 1.00 97.00 71 ILE A CA 1
ATOM 580 C C . ILE A 1 71 ? -0.830 8.260 0.471 1.00 97.00 71 ILE A C 1
ATOM 582 O O . ILE A 1 71 ? -1.858 8.780 0.902 1.00 97.00 71 ILE A O 1
ATOM 586 N N . THR A 1 72 ? -0.235 7.222 1.062 1.00 96.88 72 THR A N 1
ATOM 587 C CA . THR A 1 72 ? -0.701 6.585 2.301 1.00 96.88 72 THR A CA 1
ATOM 588 C C . THR A 1 72 ? -0.799 7.618 3.411 1.00 96.88 72 THR A C 1
ATOM 590 O O . THR A 1 72 ? -1.872 7.799 3.983 1.00 96.88 72 THR A O 1
ATOM 593 N N . ARG A 1 73 ? 0.269 8.393 3.639 1.00 94.69 73 ARG A N 1
ATOM 594 C CA . ARG A 1 73 ? 0.280 9.453 4.650 1.00 94.69 73 ARG A CA 1
ATOM 595 C C . ARG A 1 73 ? -0.821 10.483 4.421 1.00 94.69 73 ARG A C 1
ATOM 597 O O . ARG A 1 73 ? -1.583 10.784 5.333 1.00 94.69 73 ARG A O 1
ATOM 604 N N . ASN A 1 74 ? -0.934 10.999 3.199 1.00 95.19 74 ASN A N 1
ATOM 605 C CA . ASN A 1 74 ? -1.956 11.989 2.876 1.00 95.19 74 ASN A CA 1
ATOM 606 C C . ASN A 1 74 ? -3.370 11.424 3.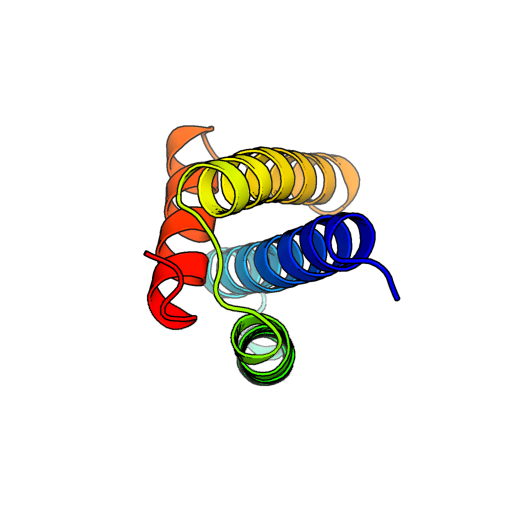053 1.00 95.19 74 ASN A C 1
ATOM 608 O O . ASN A 1 74 ? -4.264 12.151 3.475 1.00 95.19 74 ASN A O 1
ATOM 612 N N . LYS A 1 75 ? -3.603 10.146 2.739 1.00 94.94 75 LYS A N 1
ATOM 613 C CA . LYS A 1 75 ? -4.902 9.504 2.974 1.00 94.94 75 LYS A CA 1
ATOM 614 C C . LYS A 1 75 ? -5.207 9.383 4.464 1.00 94.94 75 LYS A C 1
ATOM 616 O O . LYS A 1 75 ? -6.323 9.715 4.844 1.00 94.94 75 LYS A O 1
ATOM 621 N N . LEU A 1 76 ? -4.241 8.964 5.280 1.00 93.94 76 LEU A N 1
ATOM 622 C CA . LEU A 1 76 ? -4.415 8.862 6.731 1.00 93.94 76 LEU A CA 1
ATOM 623 C C . LEU A 1 76 ? -4.737 10.229 7.340 1.00 93.94 76 LEU A C 1
ATOM 625 O O . LEU A 1 76 ? -5.787 10.376 7.948 1.00 93.94 76 LEU A O 1
ATOM 629 N N . ILE A 1 77 ? -3.932 11.256 7.055 1.00 93.19 77 ILE A N 1
ATOM 630 C CA . ILE A 1 77 ? -4.143 12.610 7.597 1.00 93.19 77 ILE A CA 1
ATOM 631 C C . ILE A 1 77 ? -5.514 13.179 7.202 1.00 93.19 77 ILE A C 1
ATOM 633 O O . ILE A 1 77 ? -6.193 13.778 8.028 1.00 93.19 77 ILE A O 1
ATOM 637 N N . ASN A 1 78 ? -5.928 13.007 5.942 1.00 93.19 78 ASN A N 1
ATOM 638 C CA . ASN A 1 78 ? -7.140 13.656 5.436 1.00 93.19 78 ASN A CA 1
ATOM 639 C C . ASN A 1 78 ? -8.431 12.873 5.708 1.00 93.19 78 ASN A C 1
ATOM 641 O O . ASN A 1 78 ? -9.495 13.482 5.765 1.00 93.19 78 ASN A O 1
ATOM 645 N N . LYS A 1 79 ? -8.374 11.537 5.786 1.00 92.38 79 LYS A N 1
ATOM 646 C CA . LYS A 1 79 ? -9.573 10.686 5.907 1.00 92.38 79 LYS A CA 1
ATOM 647 C C . LYS A 1 79 ? -9.693 9.973 7.246 1.00 92.38 79 LYS A C 1
ATOM 649 O O . LYS A 1 79 ? -10.803 9.622 7.627 1.00 92.38 79 LYS A O 1
ATOM 654 N N . TYR A 1 80 ? -8.576 9.750 7.929 1.00 89.88 80 TYR A N 1
ATOM 655 C CA . TYR A 1 80 ? -8.502 8.959 9.154 1.00 89.88 80 TYR A CA 1
ATOM 656 C C . TYR A 1 80 ? -7.638 9.678 10.204 1.00 89.88 80 TYR A C 1
ATOM 658 O O . TYR A 1 80 ? -6.631 9.122 10.645 1.00 89.88 80 TYR A O 1
ATOM 666 N N . PRO A 1 81 ? -7.994 10.919 10.592 1.00 87.94 81 PRO A N 1
ATOM 667 C CA . PRO A 1 81 ? -7.176 11.736 11.491 1.00 87.94 81 PRO A CA 1
ATOM 668 C C . PRO A 1 81 ? -6.984 11.106 12.880 1.00 87.94 81 PRO A C 1
ATOM 670 O O . PRO A 1 81 ? -6.019 11.432 13.565 1.00 87.94 81 PRO A O 1
ATOM 673 N N . ASP A 1 82 ? -7.861 10.178 13.273 1.00 88.31 82 ASP A N 1
ATOM 674 C CA . ASP A 1 82 ? -7.772 9.433 14.533 1.00 88.31 82 ASP A CA 1
ATOM 675 C C . ASP A 1 82 ? -6.603 8.428 14.554 1.00 88.31 82 ASP A C 1
ATOM 677 O O . ASP A 1 82 ? -6.180 7.974 15.617 1.00 88.31 82 ASP A O 1
ATOM 681 N N . ILE A 1 83 ? -6.063 8.074 13.383 1.00 89.50 83 ILE A N 1
ATOM 682 C CA . ILE A 1 83 ? -4.925 7.165 13.245 1.00 89.50 83 ILE A CA 1
ATOM 683 C C . ILE A 1 83 ? -3.639 7.990 13.189 1.00 89.50 83 ILE A C 1
ATOM 685 O O . ILE A 1 83 ? -3.274 8.547 12.152 1.00 89.50 83 ILE A O 1
ATOM 689 N N . SER A 1 84 ? -2.922 8.025 14.312 1.00 88.50 84 SER A N 1
ATOM 690 C CA . SER A 1 84 ? -1.603 8.651 14.413 1.00 88.50 84 SER A CA 1
ATOM 691 C C . SER A 1 84 ? -0.508 7.595 14.279 1.00 88.50 84 SER A C 1
ATOM 693 O O . SER A 1 84 ? -0.345 6.753 15.160 1.00 88.50 84 SER A O 1
ATOM 695 N N . LEU A 1 85 ? 0.227 7.634 13.166 1.00 91.62 85 LEU A N 1
ATOM 696 C CA . LEU A 1 85 ? 1.373 6.764 12.901 1.00 91.62 85 LEU A CA 1
ATOM 697 C C . LEU A 1 85 ? 2.610 7.594 12.591 1.00 91.62 85 LEU A C 1
ATOM 699 O O . LEU A 1 85 ? 2.535 8.630 11.923 1.00 91.62 85 LEU A O 1
ATOM 703 N N . SER A 1 86 ? 3.756 7.094 13.040 1.00 93.62 86 SER A N 1
ATOM 704 C CA . SER A 1 86 ? 5.058 7.624 12.651 1.00 93.62 86 SER A CA 1
ATOM 705 C C . SER A 1 86 ? 5.363 7.351 11.173 1.00 93.62 86 SER A C 1
ATOM 707 O O . SER A 1 86 ? 4.818 6.440 10.541 1.00 93.62 86 SER A O 1
ATOM 709 N N . ASP A 1 87 ? 6.287 8.129 10.612 1.00 90.81 87 ASP A N 1
ATOM 710 C CA . ASP A 1 87 ? 6.765 7.953 9.236 1.00 90.81 87 ASP A CA 1
ATOM 711 C C . ASP A 1 87 ? 7.351 6.557 9.008 1.00 90.81 87 ASP A C 1
ATOM 713 O O . ASP A 1 87 ? 7.170 5.969 7.941 1.00 90.81 87 ASP A O 1
ATOM 717 N N . GLU A 1 88 ? 8.033 6.024 10.021 1.00 94.44 88 GLU A N 1
ATOM 718 C CA . GLU A 1 88 ? 8.634 4.694 9.995 1.00 94.44 88 GLU A CA 1
ATOM 719 C C . GLU A 1 88 ? 7.569 3.597 9.937 1.00 94.44 88 GLU A C 1
ATOM 721 O O . GLU A 1 88 ? 7.699 2.663 9.145 1.00 94.44 88 GLU A O 1
ATOM 726 N N . GLU A 1 89 ? 6.480 3.731 10.698 1.00 94.50 89 GLU A N 1
ATOM 727 C CA . GLU A 1 89 ? 5.359 2.790 10.650 1.00 94.50 89 GLU A CA 1
ATOM 728 C C . GLU A 1 89 ? 4.661 2.815 9.292 1.00 94.50 89 GLU A C 1
ATOM 730 O O . GLU A 1 89 ? 4.459 1.762 8.688 1.00 94.50 89 GLU A O 1
ATOM 735 N N . VAL A 1 90 ? 4.344 4.005 8.768 1.00 95.19 90 VAL A N 1
ATOM 736 C CA . VAL A 1 90 ? 3.738 4.141 7.432 1.00 95.19 90 VAL A CA 1
ATOM 737 C C . VAL A 1 90 ? 4.639 3.517 6.371 1.00 95.19 90 VAL A C 1
ATOM 739 O O . VAL A 1 90 ? 4.165 2.784 5.500 1.00 95.19 90 VAL A O 1
ATOM 742 N N . ARG A 1 91 ? 5.946 3.782 6.451 1.00 96.06 91 ARG A N 1
ATOM 743 C CA . ARG A 1 91 ? 6.929 3.207 5.537 1.00 96.06 91 ARG A CA 1
ATOM 744 C C . ARG A 1 91 ? 6.967 1.689 5.630 1.00 96.06 91 ARG A C 1
ATOM 746 O O . ARG A 1 91 ? 7.001 1.043 4.588 1.00 96.06 91 ARG A O 1
ATOM 753 N N . LYS A 1 92 ? 6.918 1.128 6.838 1.00 96.31 92 LYS A N 1
ATOM 754 C CA . LYS A 1 92 ? 6.882 -0.320 7.045 1.00 96.31 92 LYS A CA 1
ATOM 755 C C . LYS A 1 92 ? 5.684 -0.952 6.338 1.00 96.31 92 LYS A C 1
ATOM 757 O O . LYS A 1 92 ? 5.882 -1.847 5.532 1.00 96.31 92 LYS A O 1
ATOM 762 N N . PHE A 1 93 ? 4.475 -0.415 6.521 1.00 96.25 93 PHE A N 1
ATOM 763 C CA . PHE A 1 93 ? 3.286 -0.930 5.826 1.00 96.25 93 PHE A CA 1
ATOM 764 C C . PHE A 1 93 ? 3.406 -0.890 4.301 1.00 96.25 93 PHE A C 1
ATOM 766 O O . PHE A 1 93 ? 2.940 -1.807 3.623 1.00 96.25 93 PHE A O 1
ATOM 773 N N . VAL A 1 94 ? 4.022 0.160 3.754 1.00 96.81 94 VAL A N 1
ATOM 774 C CA . VAL A 1 94 ? 4.258 0.270 2.308 1.00 96.81 94 VAL A CA 1
ATOM 775 C C . VAL A 1 94 ? 5.279 -0.756 1.831 1.00 96.81 94 VAL A C 1
ATOM 777 O O . VAL A 1 94 ? 5.027 -1.419 0.830 1.00 96.81 94 VAL A O 1
ATOM 780 N N . ILE A 1 95 ? 6.400 -0.914 2.539 1.00 95.56 95 ILE A N 1
ATOM 781 C CA . ILE A 1 95 ? 7.434 -1.897 2.192 1.00 95.56 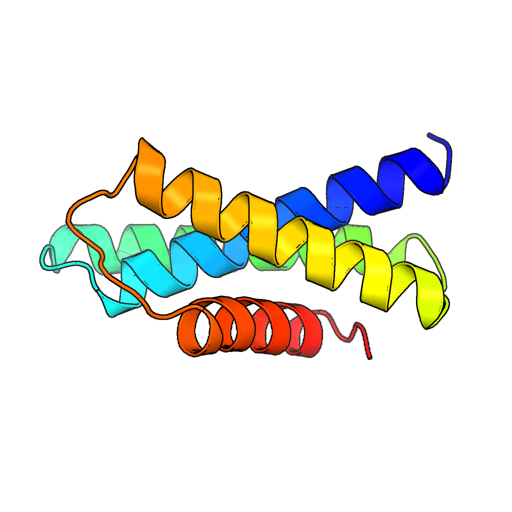95 ILE A CA 1
ATOM 782 C C . ILE A 1 95 ? 6.872 -3.316 2.270 1.00 95.56 95 ILE A C 1
ATOM 784 O O . ILE A 1 95 ? 7.036 -4.069 1.316 1.00 95.56 95 ILE A O 1
ATOM 788 N N . ASP A 1 96 ? 6.161 -3.650 3.347 1.00 95.06 96 ASP A N 1
ATOM 789 C CA . ASP A 1 96 ? 5.525 -4.959 3.523 1.00 95.06 96 ASP A CA 1
ATOM 790 C C . ASP A 1 96 ? 4.536 -5.223 2.370 1.00 95.06 96 ASP A C 1
ATOM 792 O O . ASP A 1 96 ? 4.555 -6.280 1.746 1.00 95.06 96 ASP A O 1
ATOM 796 N N . SER A 1 97 ? 3.744 -4.212 1.985 1.00 94.56 97 SER A N 1
ATOM 797 C CA . SER A 1 97 ? 2.837 -4.318 0.832 1.00 94.56 97 SER A CA 1
ATOM 798 C C . SER A 1 97 ? 3.582 -4.505 -0.494 1.00 94.56 97 SER A C 1
ATOM 800 O O . SER A 1 97 ? 3.094 -5.216 -1.359 1.00 94.56 97 SER A O 1
ATOM 802 N N . MET A 1 98 ? 4.751 -3.891 -0.690 1.00 94.31 98 MET A N 1
ATOM 803 C CA . MET A 1 98 ? 5.557 -4.106 -1.900 1.00 94.31 98 MET A CA 1
ATOM 804 C C . MET A 1 98 ? 6.193 -5.501 -1.936 1.00 94.31 98 MET A C 1
ATOM 806 O O . M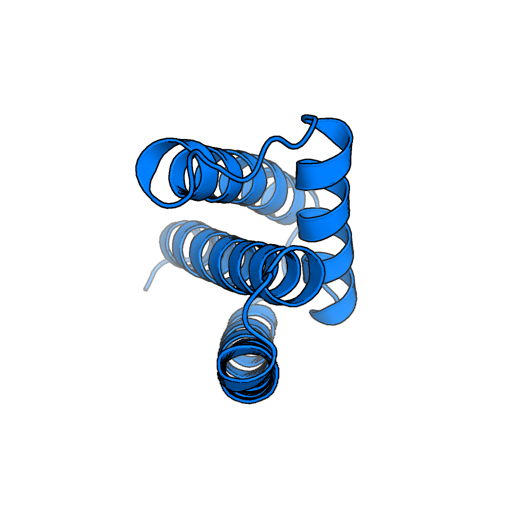ET A 1 98 ? 6.275 -6.101 -3.005 1.00 94.31 98 MET A O 1
ATOM 810 N N . GLN A 1 99 ? 6.619 -6.024 -0.783 1.00 92.94 99 GLN A N 1
ATOM 811 C CA . GLN A 1 99 ? 7.183 -7.370 -0.660 1.00 92.94 99 GLN A CA 1
ATOM 812 C C . GLN A 1 99 ? 6.168 -8.448 -1.024 1.00 92.94 99 GLN A C 1
ATOM 814 O O . GLN A 1 99 ? 6.493 -9.359 -1.779 1.00 92.94 99 GLN A O 1
ATOM 819 N N . GLU A 1 100 ? 4.935 -8.314 -0.542 1.00 90.69 100 GLU A N 1
ATOM 820 C CA . GLU A 1 100 ? 3.851 -9.239 -0.885 1.00 90.69 100 GLU A CA 1
ATOM 821 C C . GLU A 1 100 ? 3.535 -9.248 -2.387 1.00 90.69 100 GLU A C 1
ATOM 823 O O . GLU A 1 100 ? 3.148 -10.277 -2.930 1.00 90.69 100 GLU A O 1
ATOM 828 N N . LEU A 1 101 ? 3.777 -8.132 -3.077 1.00 89.19 101 LEU A N 1
ATOM 829 C CA . LEU A 1 101 ? 3.620 -8.007 -4.528 1.00 89.19 101 LEU A CA 1
ATOM 830 C C . LEU A 1 101 ? 4.865 -8.450 -5.314 1.00 89.19 101 LEU A C 1
ATOM 832 O O . LEU A 1 101 ? 4.958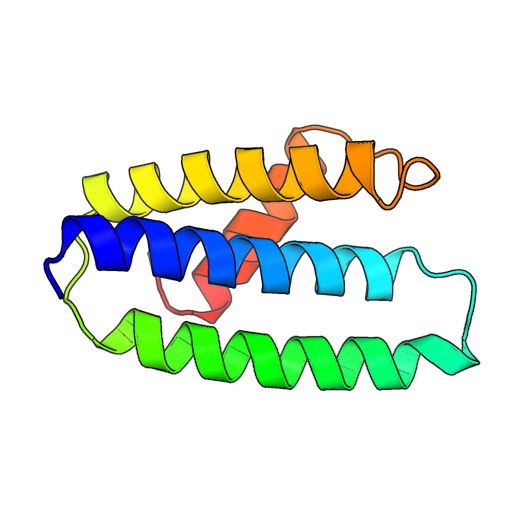 -8.191 -6.509 1.00 89.19 101 LEU A O 1
ATOM 836 N N . SER A 1 102 ? 5.856 -9.069 -4.664 1.00 85.50 102 SER A N 1
ATOM 837 C CA . SER A 1 102 ? 7.130 -9.472 -5.285 1.00 85.50 102 SER A CA 1
ATOM 838 C C . SER A 1 102 ? 7.903 -8.318 -5.955 1.00 85.50 102 SER A C 1
ATOM 840 O O . SER A 1 102 ? 8.683 -8.525 -6.884 1.00 85.50 102 SER A O 1
ATOM 842 N N . LEU A 1 103 ? 7.715 -7.083 -5.477 1.00 77.56 103 LEU A N 1
ATOM 843 C CA . LEU A 1 103 ? 8.386 -5.880 -5.974 1.00 77.56 103 LEU A CA 1
ATOM 844 C C . LEU A 1 103 ? 9.650 -5.588 -5.141 1.00 77.56 103 LEU A C 1
ATOM 846 O O . LEU A 1 103 ? 9.635 -4.693 -4.290 1.00 77.56 103 LEU A O 1
ATOM 850 N N . GLN A 1 104 ? 10.744 -6.330 -5.377 1.00 60.34 104 GLN A N 1
ATOM 851 C CA . GLN A 1 104 ? 12.061 -6.121 -4.737 1.00 60.34 104 GLN A CA 1
ATOM 852 C C . GLN A 1 104 ? 13.238 -6.132 -5.718 1.00 60.34 104 GLN A C 1
ATOM 854 O O . GLN A 1 104 ? 13.268 -7.001 -6.614 1.00 60.34 104 GLN A O 1
#

Secondary structure (DSSP, 8-state):
--HHHHHHHHHHHHHHHHHHHHHHHH-S-HHHHHHHHHHHHHHHHHHHHHHHTS---HHHHHHHHHHHHHHHHHHHHHH-TT----HHHHHHHHHHHHHHTT--

Nearest PDB structures (foldseek):
  8vxu-assembly1_A  TM=4.957E-01  e=4.299E+00  Clostridia bacterium
  6jx6-assembly1_D  TM=2.906E-01  e=2.379E+00  Homo sapiens
  4tx5-assembly1_B  TM=2.895E-01  e=2.795E+00  Homo sapiens
  4tx5-assembly1_A  TM=2.792E-01  e=2.795E+00  Homo sapiens
  8auw-assembly1_D  TM=2.960E-01  e=4.074E+00  Homo sapiens

Sequence (104 aa):
MGKRQSIKSLANSIALVSVHKILVKYTNKPESKKYLEDEVDIYSLEASEKSEEYSWKREELKNMELRAIRITRNKLINKYPDISLSDEEVRKFVIDSMQELSLQ